Protein AF-A0A519YQM6-F1 (afdb_monomer_lite)

Radius of gyration: 21.63 Å; chains: 1; bounding box: 46×41×56 Å

Sequence (135 aa):
MRLPRHHLLTFPSGRQQAVAGLGLAVGQTRRFAHCQVDGGWGQVWVKALVGNDFLFLFASAGLGWLDQLYAKRWTIEQCFQNLKGRGFNLEATHLRCHHKLRKLVALVSLAYACCLSVGILAEQQVKPIARKNHG

Structure (mmCIF, N/CA/C/O backbone):
data_AF-A0A519YQM6-F1
#
_entry.id   AF-A0A519YQM6-F1
#
loop_
_atom_site.group_PDB
_atom_site.id
_atom_site.type_symbol
_atom_site.label_atom_id
_atom_site.label_alt_id
_atom_site.label_comp_id
_atom_site.label_asym_id
_atom_site.label_entity_id
_atom_site.label_seq_id
_atom_site.pdbx_PDB_ins_code
_atom_site.Cartn_x
_atom_site.Cartn_y
_atom_site.Cartn_z
_atom_site.occupancy
_atom_site.B_iso_or_equiv
_atom_site.auth_seq_id
_atom_site.auth_comp_id
_atom_site.auth_asym_id
_atom_site.auth_atom_id
_atom_site.pdbx_PDB_model_num
ATOM 1 N N . MET A 1 1 ? -5.225 -4.191 4.157 1.00 52.84 1 MET A N 1
ATOM 2 C CA . MET A 1 1 ? -5.368 -5.632 3.825 1.00 52.84 1 MET A CA 1
ATOM 3 C C . MET A 1 1 ? -6.830 -6.007 4.047 1.00 52.84 1 MET A C 1
ATOM 5 O O . MET A 1 1 ? -7.424 -5.442 4.961 1.00 52.84 1 MET A O 1
ATOM 9 N N . ARG A 1 2 ? -7.453 -6.850 3.207 1.00 59.12 2 ARG A N 1
ATOM 10 C CA . ARG A 1 2 ? -8.798 -7.379 3.510 1.00 59.12 2 ARG A CA 1
ATOM 11 C C . ARG A 1 2 ? -8.613 -8.513 4.504 1.00 59.12 2 ARG A C 1
ATOM 13 O O . ARG A 1 2 ? -7.908 -9.469 4.198 1.00 59.12 2 ARG A O 1
ATOM 20 N N . LEU A 1 3 ? -9.158 -8.343 5.698 1.00 60.25 3 LEU A N 1
ATOM 21 C CA . LEU A 1 3 ? -8.991 -9.298 6.781 1.00 60.25 3 LEU A CA 1
ATOM 22 C C . LEU A 1 3 ? -10.216 -10.224 6.865 1.00 60.25 3 LEU A C 1
ATOM 24 O O . LEU A 1 3 ? -11.323 -9.778 6.545 1.00 60.25 3 LEU A O 1
ATOM 28 N N . PRO A 1 4 ? -10.056 -11.484 7.308 1.00 65.00 4 PRO A N 1
ATOM 29 C CA . PRO A 1 4 ? -11.184 -12.374 7.555 1.00 65.00 4 PRO A CA 1
ATOM 30 C C . PRO A 1 4 ? -12.141 -11.763 8.585 1.00 65.00 4 PRO A C 1
ATOM 32 O O . PRO A 1 4 ? -11.713 -11.195 9.588 1.00 65.00 4 PRO A O 1
ATOM 35 N N . ARG A 1 5 ? -13.451 -11.915 8.368 1.00 65.31 5 ARG A N 1
ATOM 36 C CA . ARG A 1 5 ? -14.509 -11.303 9.201 1.00 65.31 5 ARG A CA 1
ATOM 37 C C . ARG A 1 5 ? -14.458 -11.715 10.678 1.00 65.31 5 ARG A C 1
ATOM 39 O O . ARG A 1 5 ? -14.983 -11.009 11.533 1.00 65.31 5 ARG A O 1
ATOM 46 N N . HIS A 1 6 ? -13.824 -12.848 10.962 1.00 70.19 6 HIS A N 1
ATOM 47 C CA . HIS A 1 6 ? -13.735 -13.476 12.284 1.00 70.19 6 HIS A CA 1
ATOM 48 C C . HIS A 1 6 ? -12.543 -12.987 13.107 1.00 70.19 6 HIS A C 1
ATOM 50 O O . HIS A 1 6 ? -12.319 -13.475 14.210 1.00 70.19 6 HIS A O 1
ATOM 56 N N . HIS A 1 7 ? -11.745 -12.067 12.570 1.00 75.44 7 HIS A N 1
ATOM 57 C CA . HIS A 1 7 ? -10.533 -11.648 13.243 1.00 75.44 7 HIS A CA 1
ATOM 58 C C . HIS A 1 7 ? -10.824 -10.881 14.526 1.00 75.44 7 HIS A C 1
ATOM 60 O O . HIS A 1 7 ? -11.676 -9.985 14.554 1.00 75.44 7 HIS A O 1
ATOM 66 N N . LEU A 1 8 ? -10.094 -11.239 15.577 1.00 86.44 8 LEU A N 1
ATOM 67 C CA . LEU A 1 8 ? -10.299 -10.731 16.921 1.00 86.44 8 LEU A CA 1
ATOM 68 C C . LEU A 1 8 ? -9.300 -9.618 17.222 1.00 86.44 8 LEU A C 1
ATOM 70 O O . LEU A 1 8 ? -8.095 -9.771 17.047 1.00 86.44 8 LEU A O 1
ATOM 74 N N . LEU A 1 9 ? -9.821 -8.501 17.715 1.00 89.19 9 LEU A N 1
ATOM 75 C CA . LEU A 1 9 ? -9.041 -7.477 18.387 1.00 89.19 9 LEU A CA 1
ATOM 76 C C . LEU A 1 9 ? -8.977 -7.831 19.865 1.00 89.19 9 LEU A C 1
ATOM 78 O O . LEU A 1 9 ? -10.020 -7.922 20.515 1.00 89.19 9 LEU A O 1
ATOM 82 N N . THR A 1 10 ? -7.771 -8.006 20.396 1.00 91.94 10 THR A N 1
ATOM 83 C CA . THR A 1 10 ? -7.566 -8.183 21.836 1.00 91.94 10 THR A CA 1
ATOM 84 C C . THR A 1 10 ? -7.188 -6.840 22.448 1.00 91.94 10 THR A C 1
ATOM 86 O O . THR A 1 10 ? -6.240 -6.181 22.024 1.00 91.94 10 THR A O 1
ATOM 89 N N . PHE A 1 11 ? -7.968 -6.388 23.422 1.00 91.31 11 PHE A N 1
ATOM 90 C CA . PHE A 1 11 ? -7.724 -5.138 24.132 1.00 91.31 11 PHE A CA 1
ATOM 91 C C . PHE A 1 11 ? -6.793 -5.357 25.331 1.00 91.31 11 PHE A C 1
ATOM 93 O O . PHE A 1 11 ? -6.680 -6.483 25.815 1.00 91.31 11 PHE A O 1
ATOM 100 N N . PRO A 1 12 ? -6.185 -4.290 25.881 1.00 88.88 12 PRO A N 1
ATOM 101 C CA . PRO A 1 12 ? -5.329 -4.388 27.069 1.00 88.88 12 PRO A CA 1
ATOM 102 C C . PRO A 1 12 ? -6.028 -5.000 28.289 1.00 88.88 12 PRO A C 1
ATOM 104 O O . PRO A 1 12 ? -5.381 -5.587 29.144 1.00 88.88 12 PRO A O 1
ATOM 107 N N . SER A 1 13 ? -7.360 -4.908 28.352 1.00 88.94 13 SER A N 1
ATOM 108 C CA . SER A 1 13 ? -8.175 -5.540 29.393 1.00 88.94 13 SER A CA 1
ATOM 109 C C . SER A 1 13 ? -8.341 -7.058 29.236 1.00 88.94 13 SER A C 1
ATOM 111 O O . SER A 1 13 ? -9.095 -7.662 29.990 1.00 88.94 13 SER A O 1
ATOM 113 N N . GLY A 1 14 ? -7.736 -7.675 28.217 1.00 86.62 14 GLY A N 1
ATOM 114 C CA . GLY A 1 14 ? -7.951 -9.079 27.853 1.00 86.62 14 GLY A CA 1
ATOM 115 C C . GLY A 1 14 ? -9.264 -9.334 27.106 1.00 86.62 14 GLY A C 1
ATOM 116 O O . GLY A 1 14 ? -9.479 -10.428 26.590 1.00 86.62 14 GLY A O 1
ATOM 117 N N . ARG A 1 15 ? -10.141 -8.325 26.985 1.00 89.75 15 ARG A N 1
ATOM 118 C CA . ARG A 1 15 ? -11.374 -8.435 26.199 1.00 89.75 15 ARG A CA 1
ATOM 119 C C . ARG A 1 15 ? -11.033 -8.665 24.730 1.00 89.75 15 ARG A C 1
ATOM 121 O O . ARG A 1 15 ? -10.277 -7.890 24.147 1.00 89.75 15 ARG A O 1
ATOM 128 N N . GLN A 1 16 ? -11.670 -9.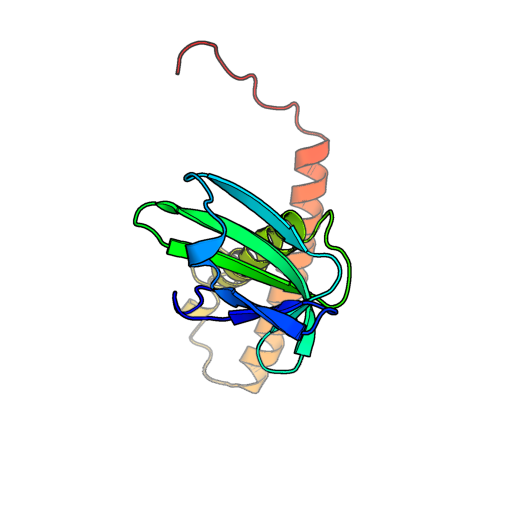657 24.121 1.00 90.25 16 GLN A N 1
ATOM 129 C CA . GLN A 1 16 ? -11.596 -9.902 22.684 1.00 90.25 16 GLN A CA 1
ATOM 130 C C . GLN A 1 16 ? -12.881 -9.447 21.998 1.00 90.25 16 GLN A C 1
ATOM 132 O O . GLN A 1 16 ? -13.977 -9.634 22.524 1.00 90.25 16 GLN A O 1
ATOM 137 N N . GLN A 1 17 ? -12.755 -8.827 20.829 1.00 89.69 17 GLN A N 1
ATOM 138 C CA . GLN A 1 17 ? -13.901 -8.399 20.033 1.00 89.69 17 GLN A CA 1
ATOM 139 C C . GLN A 1 17 ? -13.627 -8.616 18.550 1.00 89.69 17 GLN A C 1
ATOM 141 O O . GLN A 1 17 ? -12.619 -8.152 18.021 1.00 89.69 17 GLN A O 1
ATOM 146 N N . ALA A 1 18 ? -14.551 -9.287 17.864 1.00 88.38 18 ALA A N 1
ATOM 147 C CA . ALA A 1 18 ? -14.498 -9.403 16.414 1.00 88.38 18 ALA A CA 1
ATOM 148 C C . ALA A 1 18 ? -14.735 -8.041 15.752 1.00 88.38 18 ALA A C 1
ATOM 150 O O . ALA A 1 18 ? -15.565 -7.253 16.213 1.00 88.38 18 ALA A O 1
ATOM 151 N N . VAL A 1 19 ? -14.074 -7.791 14.621 1.00 84.81 19 VAL A N 1
ATOM 152 C CA . VAL A 1 19 ? -14.251 -6.547 13.851 1.00 84.81 19 VAL A CA 1
ATOM 153 C C . VAL A 1 19 ? -15.711 -6.342 13.421 1.00 84.81 19 VAL A C 1
ATOM 155 O O . VAL A 1 19 ? -16.229 -5.228 13.499 1.00 84.81 19 VAL A O 1
ATOM 158 N N . ALA A 1 20 ? -16.410 -7.420 13.054 1.00 84.44 20 ALA A N 1
ATOM 159 C CA . ALA A 1 20 ? -17.839 -7.376 12.737 1.00 84.44 20 ALA A CA 1
ATOM 160 C C . ALA A 1 20 ? -18.710 -6.930 13.932 1.00 84.44 20 ALA A C 1
ATOM 162 O O . ALA A 1 20 ? -19.748 -6.302 13.747 1.00 84.44 20 ALA A O 1
ATOM 163 N N . GLY A 1 21 ? -18.261 -7.188 15.164 1.00 85.56 21 GLY A N 1
ATOM 164 C CA . GLY A 1 21 ? -18.938 -6.778 16.396 1.00 85.56 21 GLY A CA 1
ATOM 165 C C . GLY A 1 21 ? -18.731 -5.307 16.773 1.00 85.56 21 GLY A C 1
ATOM 166 O O . GLY A 1 21 ? -19.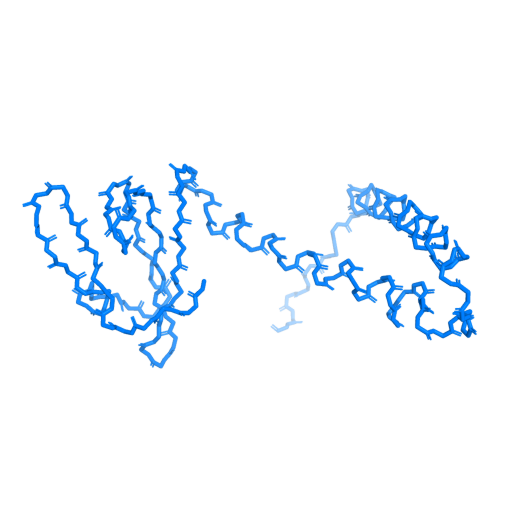163 -4.899 17.848 1.00 85.56 21 GLY A O 1
ATOM 167 N N . LEU A 1 22 ? -18.055 -4.505 15.939 1.00 85.94 22 LEU A N 1
ATOM 168 C CA . LEU A 1 22 ? -17.838 -3.075 16.191 1.00 85.94 22 LEU A CA 1
ATOM 169 C C . LEU A 1 22 ? -19.062 -2.198 15.888 1.00 85.94 22 LEU A C 1
ATOM 171 O O . LEU A 1 22 ? -19.051 -1.027 16.277 1.00 85.94 22 LEU A O 1
ATOM 175 N N . GLY A 1 23 ? -20.076 -2.743 15.203 1.00 88.00 23 GLY A N 1
ATOM 176 C CA . GLY A 1 23 ? -21.325 -2.040 14.885 1.00 88.00 23 GLY A CA 1
ATOM 177 C C . GLY A 1 23 ? -21.134 -0.834 13.962 1.00 88.00 23 GLY A C 1
ATOM 178 O O . GLY A 1 23 ? -21.770 0.196 14.161 1.00 88.00 23 GLY A O 1
ATOM 179 N N . LEU A 1 24 ? -20.208 -0.924 13.002 1.00 89.44 24 LEU A N 1
ATOM 180 C CA . LEU A 1 24 ? -19.876 0.184 12.105 1.00 89.44 24 LEU A CA 1
ATOM 181 C C . LEU A 1 24 ? -20.822 0.235 10.902 1.00 89.44 24 LEU A C 1
ATOM 183 O O . LEU A 1 24 ? -20.964 -0.754 10.185 1.00 89.44 24 LEU A O 1
ATOM 187 N N . ALA A 1 25 ? -21.404 1.406 10.639 1.00 91.44 25 ALA A N 1
ATOM 188 C CA . ALA A 1 25 ? -22.126 1.672 9.396 1.00 91.44 25 ALA A CA 1
ATOM 189 C C . ALA A 1 25 ? -21.154 1.790 8.206 1.00 91.44 25 ALA A C 1
ATOM 191 O O . ALA A 1 25 ? -19.985 2.138 8.382 1.00 91.44 25 ALA A O 1
ATOM 192 N N . VAL A 1 26 ? -21.623 1.538 6.978 1.00 92.56 26 VAL A N 1
ATOM 193 C CA . VAL A 1 26 ? -20.791 1.636 5.762 1.00 92.56 26 VAL A CA 1
ATOM 194 C C . VAL A 1 26 ? -20.135 3.016 5.670 1.00 92.56 26 VAL A C 1
ATOM 196 O O . VAL A 1 26 ? -20.795 4.045 5.775 1.00 92.56 26 VAL A O 1
ATOM 199 N N . GLY A 1 27 ? -18.815 3.039 5.479 1.00 91.12 27 GLY A N 1
ATOM 200 C CA . GLY A 1 27 ? -18.017 4.263 5.438 1.00 91.12 27 GLY A CA 1
ATOM 201 C C . GLY A 1 27 ? -17.520 4.746 6.804 1.00 91.12 27 GLY A C 1
ATOM 202 O O . GLY A 1 27 ? -16.550 5.506 6.840 1.00 91.12 27 GLY A O 1
ATOM 203 N N . GLN A 1 28 ? -18.100 4.270 7.910 1.00 92.75 28 GLN A N 1
ATOM 204 C CA . GLN A 1 28 ? -17.675 4.622 9.261 1.00 92.75 28 GLN A CA 1
ATOM 205 C C . GLN A 1 28 ? -16.313 4.005 9.589 1.00 92.75 28 GLN A C 1
ATOM 207 O O . GLN A 1 28 ? -16.002 2.870 9.214 1.00 92.75 28 GLN A O 1
ATOM 212 N N . THR A 1 29 ? -15.503 4.769 10.320 1.00 92.81 29 THR A N 1
ATOM 213 C CA . THR A 1 29 ? -14.148 4.383 10.718 1.00 92.81 29 THR A CA 1
ATOM 214 C C . THR A 1 29 ? -14.027 4.276 12.230 1.00 92.81 29 THR A C 1
ATOM 216 O O . THR A 1 29 ? -14.586 5.111 12.944 1.00 92.81 29 THR A O 1
ATOM 219 N N . ARG A 1 30 ? -13.223 3.333 12.721 1.00 92.31 30 ARG A N 1
ATOM 220 C CA . ARG A 1 30 ? -12.831 3.244 14.131 1.00 92.31 30 ARG A CA 1
ATOM 221 C C . ARG A 1 30 ? -11.326 3.102 14.270 1.00 92.31 30 ARG A C 1
ATOM 223 O O . ARG A 1 30 ? -10.670 2.481 13.440 1.00 92.31 30 ARG A O 1
ATOM 230 N N . ARG A 1 31 ? -10.795 3.714 15.323 1.00 93.12 31 ARG A N 1
ATOM 231 C CA . ARG A 1 31 ? -9.366 3.811 15.609 1.00 93.12 31 ARG A CA 1
ATOM 232 C C . ARG A 1 31 ? -9.104 3.266 17.005 1.00 93.12 31 ARG A C 1
ATOM 234 O O . ARG A 1 31 ? -9.817 3.624 17.938 1.00 93.12 31 ARG A O 1
ATOM 241 N N . PHE A 1 32 ? -8.079 2.440 17.137 1.00 92.44 32 PHE A N 1
ATOM 242 C CA . PHE A 1 32 ? -7.624 1.882 18.402 1.00 92.44 32 PHE A CA 1
ATOM 243 C C . PHE A 1 32 ? -6.142 2.193 18.555 1.00 92.44 32 PHE A C 1
ATOM 245 O O . PHE A 1 32 ? -5.337 1.822 17.706 1.00 92.44 32 PHE A O 1
ATOM 252 N N . ALA A 1 33 ? -5.788 2.910 19.620 1.00 91.75 33 ALA A N 1
ATOM 253 C CA . ALA A 1 33 ? -4.403 3.302 19.876 1.00 91.75 33 ALA A CA 1
ATOM 254 C C . ALA A 1 33 ? -3.549 2.153 20.427 1.00 91.75 33 ALA A C 1
ATOM 256 O O . ALA A 1 33 ? -2.333 2.163 20.266 1.00 91.75 33 ALA A O 1
ATOM 257 N N . HIS A 1 34 ? -4.180 1.177 21.079 1.00 92.06 34 HIS A N 1
ATOM 258 C CA . HIS A 1 34 ? -3.479 0.053 21.675 1.00 92.06 34 HIS A CA 1
ATOM 259 C C . HIS A 1 34 ? -4.373 -1.189 21.692 1.00 92.06 34 HIS A C 1
ATOM 261 O O . HIS A 1 34 ? -5.294 -1.302 22.501 1.00 92.06 34 HIS A O 1
ATOM 267 N N . CYS A 1 35 ? -4.124 -2.102 20.760 1.00 92.00 35 CYS A N 1
ATOM 268 C CA . CYS A 1 35 ? -4.773 -3.407 20.693 1.00 92.00 35 CYS A CA 1
ATOM 269 C C . CYS A 1 35 ? -3.844 -4.432 20.042 1.00 92.00 35 CYS A C 1
ATOM 271 O O . CYS A 1 35 ? -2.969 -4.079 19.247 1.00 92.00 35 CYS A O 1
ATOM 273 N N . GLN A 1 36 ? -4.060 -5.698 20.370 1.00 90.94 36 GLN A N 1
ATOM 274 C CA . GLN A 1 36 ? -3.343 -6.825 19.806 1.00 90.94 36 GLN A CA 1
ATOM 275 C C . GLN A 1 36 ? -4.133 -7.470 18.667 1.00 90.94 36 GLN A C 1
ATOM 277 O O . GLN A 1 36 ? -5.349 -7.660 18.758 1.00 90.94 36 GLN A O 1
ATOM 282 N N . VAL A 1 37 ? -3.407 -7.803 17.605 1.00 88.06 37 VAL A N 1
ATOM 283 C CA . VAL A 1 37 ? -3.878 -8.410 16.357 1.00 88.06 37 VAL A CA 1
ATOM 284 C C . VAL A 1 37 ? -2.876 -9.506 16.002 1.00 88.06 37 VAL A C 1
ATOM 286 O O . VAL A 1 37 ? -1.684 -9.215 15.942 1.00 88.06 37 VAL A O 1
ATOM 289 N N . ASP A 1 38 ? -3.315 -10.757 15.840 1.00 84.25 38 ASP A N 1
ATOM 290 C CA . ASP A 1 38 ? -2.428 -11.915 15.585 1.00 84.25 38 ASP A CA 1
ATOM 291 C C . ASP A 1 38 ? -1.194 -12.007 16.509 1.00 84.25 38 ASP A C 1
ATOM 293 O O . ASP A 1 38 ? -0.091 -12.348 16.088 1.00 84.25 38 ASP A O 1
ATOM 297 N N . GLY A 1 39 ? -1.346 -11.653 17.787 1.00 84.75 39 GLY A N 1
ATOM 298 C CA . GLY A 1 39 ? -0.238 -11.656 18.750 1.00 84.75 39 GLY A CA 1
ATOM 299 C C . GLY A 1 39 ? 0.617 -10.379 18.765 1.00 84.75 39 GLY A C 1
ATOM 300 O O . GLY A 1 39 ? 1.319 -10.142 19.748 1.00 84.75 39 GLY A O 1
ATOM 301 N N . GLY A 1 40 ? 0.507 -9.503 17.762 1.00 89.88 40 GLY A N 1
ATOM 302 C CA . GLY A 1 40 ? 1.217 -8.223 17.695 1.00 89.88 40 GLY A CA 1
ATOM 303 C C . GLY A 1 40 ? 0.430 -7.061 18.304 1.00 89.88 40 GLY A C 1
ATOM 304 O O . GLY A 1 40 ? -0.719 -6.830 17.938 1.00 89.88 40 GLY A O 1
ATOM 305 N N . TRP A 1 41 ? 1.046 -6.296 19.209 1.00 92.31 41 TRP A N 1
ATOM 306 C CA . TRP A 1 41 ? 0.457 -5.084 19.795 1.00 92.31 41 TRP A CA 1
ATOM 307 C C . TRP A 1 41 ? 0.730 -3.852 18.936 1.00 92.31 41 TRP A C 1
ATOM 309 O O . TRP A 1 41 ? 1.862 -3.617 18.516 1.00 92.31 41 TRP A O 1
ATOM 319 N N . GLY A 1 42 ? -0.293 -3.030 18.715 1.00 93.19 42 GLY A N 1
ATOM 320 C CA . GLY A 1 42 ? -0.130 -1.799 17.954 1.00 93.19 42 GLY A CA 1
ATOM 321 C C . GLY A 1 42 ? -1.396 -0.965 17.833 1.00 93.19 42 GLY A C 1
ATOM 322 O O . GLY A 1 42 ? -2.349 -1.095 18.605 1.00 93.19 42 GLY A O 1
ATOM 323 N N . GLN A 1 43 ? -1.364 -0.081 16.844 1.00 93.75 43 GLN A N 1
ATOM 324 C CA . GLN A 1 43 ? -2.439 0.820 16.470 1.00 93.75 43 GLN A CA 1
ATOM 325 C C . GLN A 1 43 ? -3.231 0.218 15.316 1.00 93.75 43 GLN A C 1
ATOM 327 O O . GLN A 1 43 ? -2.664 -0.247 14.327 1.00 93.75 43 GLN A O 1
ATOM 332 N N . VAL A 1 44 ? -4.553 0.264 15.428 1.00 92.81 44 VAL A N 1
ATOM 333 C CA . VAL A 1 44 ? -5.465 -0.282 14.425 1.00 92.81 44 VAL A CA 1
ATOM 334 C C . VAL A 1 44 ? -6.410 0.791 13.931 1.00 92.81 44 VAL A C 1
ATOM 336 O O . VAL A 1 44 ? -7.016 1.529 14.708 1.00 92.81 44 VAL A O 1
ATOM 339 N N . TRP A 1 45 ? -6.598 0.813 12.620 1.00 93.69 45 TRP A N 1
ATOM 340 C CA . TRP A 1 45 ? -7.636 1.580 11.959 1.00 93.69 45 TRP A CA 1
ATOM 341 C C . TRP A 1 45 ? -8.515 0.634 11.143 1.00 93.69 45 TRP A C 1
ATOM 343 O O . TRP A 1 45 ? -8.022 -0.183 10.363 1.00 93.69 45 TRP A O 1
ATOM 353 N N . VAL A 1 46 ? -9.827 0.746 11.330 1.00 92.56 46 VAL A N 1
ATOM 354 C CA . VAL A 1 46 ? -10.834 -0.072 10.653 1.00 92.56 46 VAL A CA 1
ATOM 355 C C . VAL A 1 46 ? -11.833 0.835 9.960 1.00 92.56 46 VAL A C 1
ATOM 357 O O . VAL A 1 46 ? -12.300 1.801 10.560 1.00 92.56 46 VAL A O 1
ATOM 360 N N . LYS A 1 47 ? -12.224 0.487 8.735 1.00 92.44 47 LYS A N 1
ATOM 361 C CA . LYS A 1 47 ? -13.355 1.098 8.030 1.00 92.44 47 LYS A CA 1
ATOM 362 C C . LYS A 1 47 ? -14.302 0.039 7.501 1.00 92.44 47 LYS A C 1
ATOM 364 O O . LYS A 1 47 ? -13.856 -0.894 6.838 1.00 92.44 47 LYS A O 1
ATOM 369 N N . ALA A 1 48 ? -15.594 0.213 7.752 1.00 91.75 48 ALA A N 1
ATOM 370 C CA . ALA A 1 48 ? -16.620 -0.624 7.146 1.00 91.75 48 ALA A CA 1
ATOM 371 C C . ALA A 1 48 ? -16.806 -0.261 5.667 1.00 91.75 48 ALA A C 1
ATOM 373 O O . ALA A 1 48 ? -16.870 0.914 5.290 1.00 91.75 48 ALA A O 1
ATOM 374 N N . LEU A 1 49 ? -16.879 -1.286 4.829 1.00 90.88 49 LEU A N 1
ATOM 375 C CA . LEU A 1 49 ? -17.099 -1.211 3.393 1.00 90.88 49 LEU A CA 1
ATOM 376 C C . LEU A 1 49 ? -18.488 -1.765 3.052 1.00 90.88 49 LEU A C 1
ATOM 378 O O . LEU A 1 49 ? -19.173 -2.360 3.885 1.00 90.88 49 LEU A O 1
ATOM 382 N N . VAL A 1 50 ? -18.905 -1.569 1.803 1.00 89.31 50 VAL A N 1
ATOM 383 C CA . VAL A 1 50 ? -20.106 -2.217 1.261 1.00 89.31 50 VAL A CA 1
ATOM 384 C C . VAL A 1 50 ? -19.976 -3.744 1.326 1.00 89.31 50 VAL A C 1
ATOM 386 O O . VAL A 1 50 ? -18.872 -4.279 1.261 1.00 89.31 50 VAL A O 1
ATOM 389 N N . GLY A 1 51 ? -21.102 -4.449 1.460 1.00 85.50 51 GLY A N 1
ATOM 390 C CA . GLY A 1 51 ? -21.115 -5.918 1.478 1.00 85.50 51 GLY A CA 1
ATOM 391 C C . GLY A 1 51 ? -20.656 -6.562 2.793 1.00 85.50 51 GLY A C 1
ATOM 392 O O . GLY A 1 51 ? -20.309 -7.741 2.796 1.00 85.50 51 GLY A O 1
ATOM 393 N N . ASN A 1 52 ? -20.677 -5.812 3.905 1.00 81.69 52 ASN A N 1
ATOM 394 C CA . ASN A 1 52 ? -20.234 -6.271 5.230 1.00 81.69 52 ASN A CA 1
ATOM 395 C C . ASN A 1 52 ? -18.742 -6.668 5.269 1.00 81.69 52 ASN A C 1
ATOM 397 O O . ASN A 1 52 ? -18.332 -7.585 5.986 1.00 81.69 52 ASN A O 1
ATOM 401 N N . ASP A 1 53 ? -17.941 -5.976 4.458 1.00 87.31 53 ASP A N 1
ATOM 402 C CA . ASP A 1 53 ? -16.489 -6.097 4.416 1.00 87.31 53 ASP A CA 1
ATOM 403 C C . ASP A 1 53 ? -15.823 -4.969 5.204 1.00 87.31 53 ASP A C 1
ATOM 405 O O . ASP A 1 53 ? -16.421 -3.928 5.479 1.00 87.31 53 ASP A O 1
ATOM 409 N N . PHE A 1 54 ? -14.549 -5.154 5.547 1.00 87.94 54 PHE A N 1
ATOM 410 C CA . PHE A 1 54 ? -13.788 -4.178 6.317 1.00 87.94 54 PHE A CA 1
ATOM 411 C C . PHE A 1 54 ? -12.416 -3.937 5.688 1.00 87.94 54 PHE A C 1
ATOM 413 O O . PHE A 1 54 ? -11.717 -4.870 5.283 1.00 87.94 54 PHE A O 1
ATOM 420 N N . LEU A 1 55 ? -12.007 -2.669 5.632 1.00 89.19 55 LEU A N 1
ATOM 421 C CA . LEU A 1 55 ? -10.617 -2.297 5.413 1.00 89.19 55 LEU A CA 1
ATOM 422 C C . LEU A 1 55 ? -9.929 -2.197 6.767 1.00 89.19 55 LEU A C 1
ATOM 424 O O . LEU A 1 55 ? -10.325 -1.393 7.610 1.00 89.19 55 LEU A O 1
ATOM 428 N N . PHE A 1 56 ? -8.882 -2.993 6.935 1.00 89.31 56 PHE A N 1
ATOM 429 C CA . PHE A 1 56 ? -8.096 -3.047 8.153 1.00 89.31 56 PHE A CA 1
ATOM 430 C C . PHE A 1 56 ? -6.663 -2.592 7.893 1.00 89.31 56 PHE A C 1
ATOM 432 O O . PHE A 1 56 ? -6.020 -3.058 6.939 1.00 89.31 56 PHE A O 1
ATOM 439 N N . LEU A 1 57 ? -6.180 -1.698 8.754 1.00 91.31 57 LEU A N 1
ATOM 440 C CA . LEU A 1 57 ? -4.816 -1.187 8.773 1.00 91.31 57 LEU A CA 1
ATOM 441 C C . LEU A 1 57 ? -4.241 -1.357 10.181 1.00 91.31 57 LEU A C 1
ATOM 443 O O . LEU A 1 57 ? -4.880 -0.982 11.161 1.00 91.31 57 LEU A O 1
ATOM 447 N N . PHE A 1 58 ? -3.028 -1.894 10.253 1.00 91.81 58 PHE A N 1
ATOM 448 C CA . PHE A 1 58 ? -2.259 -2.062 11.481 1.00 91.81 58 PHE A CA 1
ATOM 449 C C . PHE A 1 58 ? -0.931 -1.326 11.336 1.00 91.81 58 PHE A C 1
ATOM 451 O O . PHE A 1 58 ? -0.297 -1.407 10.281 1.00 91.81 58 PHE A O 1
ATOM 458 N N . ALA A 1 59 ? -0.518 -0.611 12.377 1.00 91.00 59 ALA A N 1
ATOM 459 C CA . ALA A 1 59 ? 0.762 0.081 12.419 1.00 91.00 59 ALA A CA 1
ATOM 460 C C . ALA A 1 59 ? 1.298 0.172 13.849 1.00 91.00 59 ALA A C 1
ATOM 462 O O . ALA A 1 59 ? 0.543 0.146 14.817 1.00 91.00 59 ALA A O 1
ATOM 463 N N . SER A 1 60 ? 2.612 0.332 13.986 1.00 89.94 60 SER A N 1
ATOM 464 C CA . SER A 1 60 ? 3.249 0.609 15.278 1.00 89.94 60 SER A CA 1
ATOM 465 C C . SER A 1 60 ? 3.033 2.054 15.746 1.00 89.94 60 SER A C 1
ATOM 467 O O . SER A 1 60 ? 3.000 2.310 16.946 1.00 89.94 60 SER A O 1
ATOM 469 N N . ALA A 1 61 ? 2.858 2.998 14.815 1.00 88.31 61 ALA A N 1
ATOM 470 C CA . ALA A 1 61 ? 2.651 4.417 15.091 1.00 88.31 61 ALA A CA 1
ATOM 471 C C . ALA A 1 61 ? 1.859 5.110 13.965 1.00 88.31 61 ALA A C 1
ATOM 473 O O . ALA A 1 61 ? 1.708 4.572 12.867 1.00 88.31 61 ALA A O 1
ATOM 474 N N . GLY A 1 62 ? 1.397 6.341 14.218 1.00 86.88 62 GLY A N 1
ATOM 475 C CA . GLY A 1 62 ? 0.809 7.207 13.190 1.00 86.88 62 GLY A CA 1
ATOM 476 C C . GLY A 1 62 ? -0.695 7.041 12.941 1.00 86.88 62 GLY A C 1
ATOM 477 O O . GLY A 1 62 ? -1.157 7.369 11.851 1.00 86.88 62 GLY A O 1
ATOM 478 N N . LEU A 1 63 ? -1.480 6.594 13.928 1.00 88.88 63 LEU A N 1
ATOM 479 C CA . LEU A 1 63 ? -2.931 6.352 13.820 1.00 88.88 63 LEU A CA 1
ATOM 480 C C . LEU A 1 63 ? -3.755 7.498 13.199 1.00 88.88 63 LEU A C 1
ATOM 482 O O . LEU A 1 63 ? -4.768 7.241 12.545 1.00 88.88 63 LEU A O 1
ATOM 486 N N . GLY A 1 64 ? -3.339 8.753 13.399 1.00 89.44 64 GLY A N 1
ATOM 487 C CA . GLY A 1 64 ? -4.014 9.931 12.840 1.00 89.44 64 GLY A CA 1
ATOM 488 C C . GLY A 1 64 ? -3.924 10.038 11.314 1.00 89.44 64 GLY A C 1
ATOM 489 O O . GLY A 1 64 ? -4.847 10.551 10.692 1.00 89.44 64 GLY A O 1
ATOM 490 N N . TRP A 1 65 ? -2.855 9.504 10.721 1.00 90.12 65 TRP A N 1
ATOM 491 C CA . TRP A 1 65 ? -2.535 9.627 9.292 1.00 90.12 65 TRP A CA 1
ATOM 492 C C . TRP A 1 65 ? -2.509 8.272 8.582 1.00 90.12 65 TRP A C 1
ATOM 494 O O . TRP A 1 65 ? -2.116 8.189 7.419 1.00 90.12 65 TRP A O 1
ATOM 504 N N . LEU A 1 66 ? -2.858 7.192 9.286 1.00 91.69 66 LEU A N 1
ATOM 505 C CA . LEU A 1 66 ? -2.661 5.821 8.822 1.00 91.69 66 LEU A CA 1
ATOM 506 C C . LEU A 1 66 ? -3.426 5.526 7.523 1.00 91.69 66 LEU A C 1
ATOM 508 O O . LEU A 1 66 ? -2.917 4.843 6.637 1.00 91.69 66 LEU A O 1
ATOM 512 N N . ASP A 1 67 ? -4.624 6.084 7.383 1.00 90.12 67 ASP A N 1
ATOM 513 C CA . ASP A 1 67 ? -5.437 6.006 6.173 1.00 90.12 67 ASP A CA 1
ATOM 514 C C . ASP A 1 67 ? -4.810 6.767 4.999 1.00 90.12 67 ASP A C 1
ATOM 516 O O . ASP A 1 67 ? -4.720 6.229 3.895 1.00 90.12 67 ASP A O 1
ATOM 520 N N . GLN A 1 68 ? -4.306 7.979 5.239 1.00 91.62 68 GLN A N 1
ATOM 521 C CA . GLN A 1 68 ? -3.619 8.780 4.221 1.00 91.62 68 GLN A CA 1
ATOM 522 C C . GLN A 1 68 ? -2.304 8.128 3.775 1.00 91.62 68 GLN A C 1
ATOM 524 O O . GLN A 1 68 ? -1.991 8.088 2.583 1.00 91.62 68 GLN A O 1
ATOM 529 N N . LEU A 1 69 ? -1.540 7.579 4.720 1.00 90.94 69 LEU A N 1
ATOM 530 C CA . LEU A 1 69 ? -0.302 6.861 4.441 1.00 90.94 69 LEU A CA 1
ATOM 531 C C . LEU A 1 69 ? -0.580 5.599 3.621 1.00 90.94 69 LEU A C 1
ATOM 533 O O . LEU A 1 69 ? 0.101 5.346 2.628 1.00 90.94 69 LEU A O 1
ATOM 537 N N . TYR A 1 70 ? -1.615 4.838 3.983 1.00 91.69 70 TYR A N 1
ATOM 538 C CA . TYR A 1 70 ? -2.011 3.664 3.214 1.00 91.69 70 TYR A CA 1
ATOM 539 C C . TYR A 1 70 ? -2.522 4.027 1.817 1.00 91.69 70 TYR A C 1
ATOM 541 O O . TYR A 1 70 ? -2.231 3.310 0.861 1.00 91.69 70 TYR A O 1
ATOM 549 N N . ALA A 1 71 ? -3.225 5.153 1.658 1.00 90.69 71 ALA A N 1
ATOM 550 C CA . ALA A 1 71 ? -3.651 5.633 0.345 1.00 90.69 71 ALA A CA 1
ATOM 551 C C . ALA A 1 71 ? -2.451 5.911 -0.581 1.00 90.69 71 ALA A C 1
ATOM 55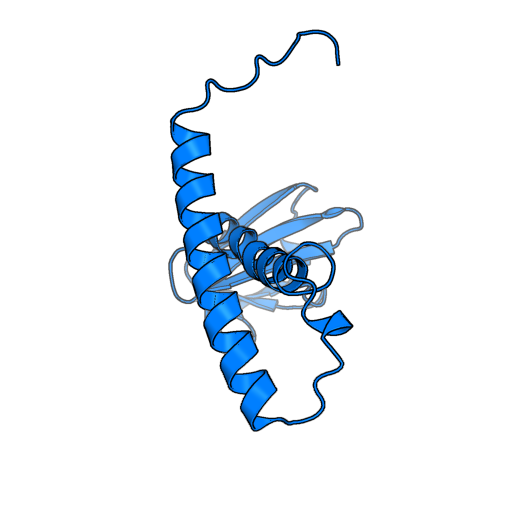3 O O . ALA A 1 71 ? -2.476 5.528 -1.752 1.00 90.69 71 ALA A O 1
ATOM 554 N N . LYS A 1 72 ? -1.352 6.469 -0.047 1.00 90.44 72 LYS A N 1
ATOM 555 C CA . LYS A 1 72 ? -0.099 6.687 -0.799 1.00 90.44 72 LYS A CA 1
ATOM 556 C C . LYS A 1 72 ? 0.560 5.390 -1.289 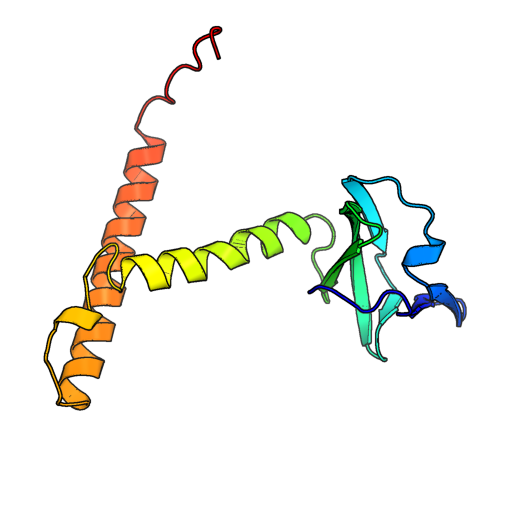1.00 90.44 72 LYS A C 1
ATOM 558 O O . LYS A 1 72 ? 1.392 5.452 -2.189 1.00 90.44 72 LYS A O 1
ATOM 563 N N . ARG A 1 73 ? 0.184 4.211 -0.772 1.00 91.06 73 ARG A N 1
ATOM 564 C CA . ARG A 1 73 ? 0.677 2.912 -1.271 1.00 91.06 73 ARG A CA 1
ATOM 565 C C . ARG A 1 73 ? 0.403 2.737 -2.766 1.00 91.06 73 ARG A C 1
ATOM 567 O O . ARG A 1 73 ? 1.240 2.175 -3.463 1.00 91.06 73 ARG A O 1
ATOM 574 N N . TRP A 1 74 ? -0.733 3.231 -3.268 1.00 90.62 74 TRP A N 1
ATOM 575 C CA . TRP A 1 74 ? -1.096 3.105 -4.687 1.00 90.62 74 TRP A CA 1
ATOM 576 C C . TRP A 1 74 ? -0.090 3.788 -5.630 1.00 90.62 74 TRP A C 1
ATOM 578 O O . TRP A 1 74 ? 0.057 3.390 -6.784 1.00 90.62 74 TRP A O 1
ATOM 588 N N . THR A 1 75 ? 0.668 4.774 -5.141 1.00 91.19 75 THR A N 1
ATOM 589 C CA . THR A 1 75 ? 1.670 5.505 -5.929 1.00 91.19 75 THR A CA 1
ATOM 590 C C . THR A 1 75 ? 2.730 4.585 -6.539 1.00 91.19 75 THR A C 1
ATOM 592 O O . THR A 1 75 ? 3.210 4.858 -7.638 1.00 91.19 75 THR A O 1
ATOM 595 N N . ILE A 1 76 ? 3.072 3.465 -5.890 1.00 91.56 76 ILE A N 1
ATOM 596 C CA . ILE A 1 76 ? 4.045 2.518 -6.454 1.00 91.56 76 ILE A CA 1
ATOM 597 C C . ILE A 1 76 ? 3.507 1.817 -7.708 1.00 91.56 76 ILE A C 1
ATOM 599 O O . ILE A 1 76 ? 4.254 1.550 -8.645 1.00 91.56 76 ILE A O 1
ATOM 603 N N . GLU A 1 77 ? 2.200 1.568 -7.765 1.00 93.19 77 GLU A N 1
ATOM 604 C CA . GLU A 1 77 ? 1.553 0.934 -8.912 1.00 93.19 77 GLU A CA 1
ATOM 605 C C . GLU A 1 77 ? 1.549 1.892 -10.108 1.00 93.19 77 GLU A C 1
ATOM 607 O O . GLU A 1 77 ? 1.836 1.482 -11.232 1.00 93.19 77 GLU A O 1
ATOM 612 N N . GLN A 1 78 ? 1.335 3.187 -9.852 1.00 91.44 78 GLN A N 1
ATOM 613 C CA . GLN A 1 78 ? 1.489 4.239 -10.862 1.00 91.44 78 GLN A CA 1
ATOM 614 C C . GLN A 1 78 ? 2.938 4.354 -11.348 1.00 91.44 78 GLN A C 1
ATOM 616 O O . GLN A 1 78 ? 3.177 4.425 -12.551 1.00 91.44 78 GLN A O 1
ATOM 621 N N . CYS A 1 79 ? 3.910 4.290 -10.433 1.00 92.31 79 CYS A N 1
ATOM 622 C CA . CYS A 1 79 ? 5.330 4.257 -10.782 1.00 92.31 79 CYS A CA 1
ATOM 623 C C . CYS A 1 79 ? 5.641 3.096 -11.739 1.00 92.31 79 CYS A C 1
ATOM 625 O O . CYS A 1 79 ? 6.147 3.320 -12.837 1.00 92.31 79 CYS A O 1
ATOM 627 N N . PHE A 1 80 ? 5.257 1.864 -11.392 1.00 92.00 80 PHE A N 1
ATOM 628 C CA . PHE A 1 80 ? 5.502 0.710 -12.259 1.00 92.00 80 PHE A CA 1
ATOM 629 C C . PHE A 1 80 ? 4.786 0.808 -13.605 1.00 92.00 80 PHE A C 1
ATOM 631 O O . PHE A 1 80 ? 5.365 0.433 -14.622 1.00 92.00 80 PHE A O 1
ATOM 638 N N . GLN A 1 81 ? 3.560 1.331 -13.646 1.00 92.38 81 GLN A N 1
ATOM 639 C CA . GLN A 1 81 ? 2.849 1.552 -14.906 1.00 92.38 81 GLN A CA 1
ATOM 640 C C . GLN A 1 81 ? 3.577 2.551 -15.815 1.00 92.38 81 GLN A C 1
ATOM 642 O O . GLN A 1 81 ? 3.712 2.283 -17.010 1.00 92.38 81 GLN A O 1
ATOM 647 N N . ASN A 1 82 ? 4.089 3.651 -15.253 1.00 92.94 82 ASN A N 1
ATOM 648 C CA . ASN A 1 82 ? 4.840 4.678 -15.981 1.00 92.94 82 ASN A CA 1
ATOM 649 C C . ASN A 1 82 ? 6.206 4.183 -16.475 1.00 92.94 82 ASN A C 1
ATOM 651 O O . ASN A 1 82 ? 6.671 4.609 -17.527 1.00 92.94 82 ASN A O 1
ATOM 655 N N . LEU A 1 83 ? 6.853 3.271 -15.748 1.00 92.12 83 LEU A N 1
ATOM 656 C CA . LEU A 1 83 ? 8.089 2.630 -16.211 1.00 92.12 83 LEU A CA 1
ATOM 657 C C . LEU A 1 83 ? 7.820 1.624 -17.347 1.00 92.12 83 LEU A C 1
ATOM 659 O O . LEU A 1 83 ? 8.654 1.430 -18.229 1.00 92.12 83 LEU A O 1
ATOM 663 N N . LYS A 1 84 ? 6.649 0.985 -17.333 1.00 90.44 84 LYS A N 1
ATOM 664 C CA . LYS A 1 84 ? 6.198 0.012 -18.336 1.00 90.44 84 LYS A CA 1
ATOM 665 C C . LYS A 1 84 ? 5.438 0.716 -19.469 1.00 90.44 84 LYS A C 1
ATOM 667 O O . LYS A 1 84 ? 5.789 1.824 -19.862 1.00 90.44 84 LYS A O 1
ATOM 672 N N . GLY A 1 85 ? 4.407 0.075 -20.018 1.00 87.69 85 GLY A N 1
ATOM 673 C CA . GLY A 1 85 ? 3.737 0.502 -21.246 1.00 87.69 85 GLY A CA 1
ATOM 674 C C . GLY A 1 85 ? 3.048 1.872 -21.225 1.00 87.69 85 GLY A C 1
ATOM 675 O O . GLY A 1 85 ? 2.817 2.415 -22.297 1.00 87.69 85 GLY A O 1
ATOM 676 N N . ARG A 1 86 ? 2.722 2.464 -20.062 1.00 87.19 86 ARG A N 1
ATOM 677 C CA . ARG A 1 86 ? 2.072 3.795 -20.030 1.00 87.19 86 ARG A CA 1
ATOM 678 C C . ARG A 1 86 ? 3.041 4.966 -20.187 1.00 87.19 86 ARG A C 1
ATOM 680 O O . ARG A 1 86 ? 2.585 6.065 -20.477 1.00 87.19 86 ARG A O 1
ATOM 687 N N . GLY A 1 87 ? 4.338 4.752 -19.983 1.00 90.69 87 GLY A N 1
ATOM 688 C CA . GLY A 1 87 ? 5.340 5.812 -20.088 1.00 90.69 87 GLY A CA 1
ATOM 689 C C . GLY A 1 87 ? 6.561 5.358 -20.872 1.00 90.69 87 GLY A C 1
ATOM 690 O O . GLY A 1 87 ? 6.523 5.280 -22.095 1.00 90.69 87 GLY A O 1
ATOM 691 N N . PHE A 1 88 ? 7.650 5.051 -20.170 1.00 90.69 88 PHE A N 1
ATOM 692 C CA . PHE A 1 88 ? 8.957 4.748 -20.766 1.00 90.69 88 PHE A CA 1
ATOM 693 C C . PHE A 1 88 ? 9.008 3.441 -21.571 1.00 90.69 88 PHE A C 1
ATOM 6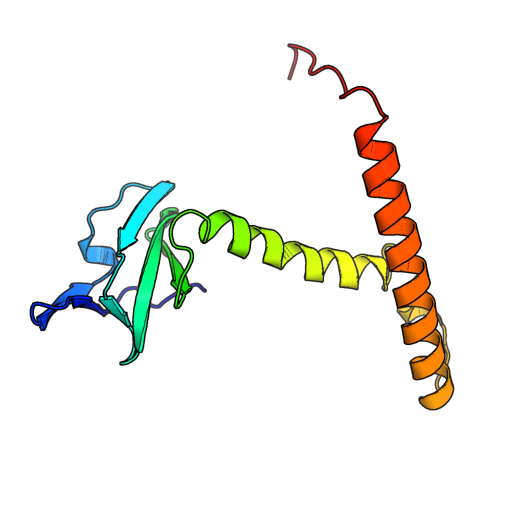95 O O . PHE A 1 88 ? 10.011 3.169 -22.229 1.00 90.69 88 PHE A O 1
ATOM 702 N N . ASN A 1 89 ? 7.942 2.639 -21.529 1.00 92.56 89 ASN A N 1
ATOM 703 C CA . ASN A 1 89 ? 7.734 1.457 -22.356 1.00 92.56 89 ASN A CA 1
ATOM 704 C C . ASN A 1 89 ? 8.883 0.438 -22.280 1.00 92.56 89 ASN A C 1
ATOM 706 O O . ASN A 1 89 ? 9.308 -0.132 -23.286 1.00 92.56 89 ASN A O 1
ATOM 710 N N . LEU A 1 90 ? 9.386 0.183 -21.064 1.00 89.62 90 LEU A N 1
ATOM 711 C CA . LEU A 1 90 ? 10.502 -0.744 -20.837 1.00 89.62 90 LEU A CA 1
ATOM 712 C C . LEU A 1 90 ? 10.259 -2.152 -21.409 1.00 89.62 90 LEU A C 1
ATOM 714 O O . LEU A 1 90 ? 11.206 -2.829 -21.810 1.00 89.62 90 LEU A O 1
ATOM 718 N N . GLU A 1 91 ? 9.001 -2.590 -21.464 1.00 88.38 91 GLU A N 1
ATOM 719 C CA . GLU A 1 91 ? 8.605 -3.917 -21.950 1.00 88.38 91 GLU A CA 1
ATOM 720 C C . GLU A 1 91 ? 8.810 -4.078 -23.470 1.00 88.38 91 GLU A C 1
ATOM 722 O O . GLU A 1 91 ? 9.011 -5.196 -23.940 1.00 88.38 91 GLU A O 1
ATOM 727 N N . ALA A 1 92 ? 8.872 -2.979 -24.232 1.00 90.50 92 ALA A N 1
ATOM 728 C CA . ALA A 1 92 ? 9.116 -2.996 -25.677 1.00 90.50 92 ALA A CA 1
ATOM 729 C C . ALA A 1 92 ? 10.609 -3.016 -26.060 1.00 90.50 92 ALA A C 1
ATOM 731 O O . ALA A 1 92 ? 10.953 -3.029 -27.238 1.00 90.50 92 ALA A O 1
ATOM 732 N N . THR A 1 93 ? 11.529 -3.010 -25.091 1.00 83.94 93 THR A N 1
ATOM 733 C CA . THR A 1 93 ? 12.948 -2.716 -25.364 1.00 83.94 93 THR A CA 1
ATOM 734 C C . THR A 1 93 ? 13.711 -3.826 -26.098 1.00 83.94 93 THR A C 1
ATOM 736 O O . THR A 1 93 ? 14.859 -3.604 -26.463 1.00 83.94 93 THR A O 1
ATOM 739 N N . HIS A 1 94 ? 13.124 -5.009 -26.339 1.00 89.50 94 HIS A N 1
ATOM 740 C CA . HIS A 1 94 ? 13.734 -6.200 -26.978 1.00 89.50 94 HIS A CA 1
ATOM 741 C C . HIS A 1 94 ? 15.122 -6.632 -26.436 1.00 89.50 94 HIS A C 1
ATOM 743 O O . HIS A 1 94 ? 15.714 -7.604 -26.915 1.00 89.50 94 HIS A O 1
ATOM 749 N N . LEU A 1 95 ? 15.649 -5.955 -25.414 1.00 89.38 95 LEU A N 1
ATOM 750 C CA . LEU A 1 95 ? 16.945 -6.199 -24.810 1.00 89.38 95 LEU A CA 1
ATOM 751 C C . LEU A 1 95 ? 16.878 -7.485 -23.991 1.00 89.38 95 LEU A C 1
ATOM 753 O O . LEU A 1 95 ? 16.186 -7.562 -22.984 1.00 89.38 95 LEU A O 1
ATOM 757 N N . ARG A 1 96 ? 17.653 -8.491 -24.398 1.00 90.12 96 ARG A N 1
ATOM 758 C CA . ARG A 1 96 ? 17.733 -9.786 -23.696 1.00 90.12 96 ARG A CA 1
ATOM 759 C C . ARG A 1 96 ? 18.894 -9.872 -22.701 1.00 90.12 96 ARG A C 1
ATOM 761 O O . ARG A 1 96 ? 18.934 -10.760 -21.859 1.00 90.12 96 ARG A O 1
ATOM 768 N N . CYS A 1 97 ? 19.861 -8.956 -22.786 1.00 94.94 97 CYS A N 1
ATOM 769 C CA . CYS A 1 97 ? 21.037 -8.967 -21.918 1.00 94.94 97 CYS A CA 1
ATOM 770 C C . CYS A 1 97 ? 20.712 -8.367 -20.542 1.00 94.94 97 CYS A C 1
ATOM 772 O O . CYS A 1 97 ? 20.498 -7.159 -20.421 1.00 94.94 97 CYS A O 1
ATOM 774 N N . HIS A 1 98 ? 20.768 -9.194 -19.496 1.00 92.06 98 HIS A N 1
ATOM 775 C CA . HIS A 1 98 ? 20.450 -8.797 -18.122 1.00 92.06 98 HIS A CA 1
ATOM 776 C C . HIS A 1 98 ? 21.291 -7.609 -17.617 1.00 92.06 98 HIS A C 1
ATOM 778 O O . HIS A 1 98 ? 20.772 -6.691 -16.986 1.00 92.06 98 HIS A O 1
ATOM 784 N N . HIS A 1 99 ? 22.584 -7.562 -17.956 1.00 95.00 99 HIS A N 1
ATOM 785 C CA . HIS A 1 99 ? 23.453 -6.451 -17.558 1.00 95.00 99 HIS A CA 1
ATOM 786 C C . HIS A 1 99 ? 23.018 -5.112 -18.179 1.00 95.00 99 HIS A C 1
ATOM 788 O O . HIS A 1 99 ? 23.063 -4.076 -17.513 1.00 95.00 99 HIS A O 1
ATOM 794 N N . LYS A 1 100 ? 22.564 -5.132 -19.440 1.00 93.12 100 LYS A N 1
ATOM 795 C CA . LYS A 1 100 ? 22.049 -3.945 -20.136 1.00 93.12 100 LYS A CA 1
ATOM 796 C C . LYS A 1 100 ? 20.685 -3.531 -19.585 1.00 93.12 100 LYS A C 1
ATOM 798 O O . LYS A 1 100 ? 20.489 -2.349 -19.325 1.00 93.12 100 LYS A O 1
ATOM 803 N N . LEU A 1 101 ? 19.794 -4.491 -19.321 1.00 92.81 101 LEU A N 1
ATOM 804 C CA . LEU A 1 101 ? 18.496 -4.234 -18.686 1.00 92.81 101 LEU A CA 1
ATOM 805 C C . LEU A 1 101 ? 18.651 -3.579 -17.313 1.00 92.81 101 LEU A C 1
ATOM 807 O O . LEU A 1 101 ? 17.991 -2.584 -17.038 1.00 92.81 101 LEU A O 1
ATOM 811 N N . ARG A 1 102 ? 19.576 -4.065 -16.477 1.00 94.06 102 ARG A N 1
ATOM 812 C CA . ARG A 1 102 ? 19.840 -3.466 -15.161 1.00 94.06 102 ARG A CA 1
ATOM 813 C C . ARG A 1 102 ? 20.250 -1.995 -15.269 1.00 94.06 102 ARG A C 1
ATOM 815 O O . ARG A 1 102 ? 19.753 -1.167 -14.512 1.00 94.06 102 ARG A O 1
ATOM 822 N N . LYS A 1 103 ? 21.133 -1.664 -16.219 1.00 95.31 103 LYS A N 1
ATOM 823 C CA . LYS A 1 103 ? 21.538 -0.272 -16.483 1.00 95.31 103 LYS A CA 1
ATOM 824 C C . LYS A 1 103 ? 20.369 0.566 -16.999 1.00 95.31 103 LYS A C 1
ATOM 826 O O . LYS A 1 103 ? 20.179 1.681 -16.530 1.00 95.31 103 LYS A O 1
ATOM 831 N N . LEU A 1 104 ? 19.575 0.021 -17.920 1.00 94.06 104 LEU A N 1
ATOM 832 C CA . LEU A 1 104 ? 18.417 0.711 -18.478 1.00 94.06 104 LEU A CA 1
ATOM 833 C C . LEU A 1 104 ? 17.373 1.030 -17.403 1.00 94.06 104 LEU A C 1
ATOM 835 O O . LEU A 1 104 ? 16.933 2.169 -17.317 1.00 94.06 104 LEU A O 1
ATOM 839 N N . VAL A 1 105 ? 17.021 0.065 -16.551 1.00 93.62 105 VAL A N 1
ATOM 840 C CA . VAL A 1 105 ? 16.072 0.277 -15.446 1.00 93.62 105 VAL A CA 1
ATOM 841 C C . VAL A 1 105 ? 16.575 1.362 -14.496 1.00 93.62 105 VAL A C 1
ATOM 843 O O . VAL A 1 105 ? 15.786 2.211 -14.090 1.00 93.62 105 VAL A O 1
ATOM 846 N N . ALA A 1 106 ? 17.873 1.386 -14.176 1.00 94.94 106 ALA A N 1
ATOM 847 C CA . ALA A 1 106 ? 18.451 2.430 -13.330 1.00 94.94 106 ALA A CA 1
ATOM 848 C C . ALA A 1 106 ? 18.335 3.826 -13.970 1.00 94.94 106 ALA A C 1
ATOM 850 O O . ALA A 1 106 ? 17.871 4.762 -13.321 1.00 94.94 106 ALA A O 1
ATOM 851 N N . LEU A 1 107 ? 18.692 3.954 -15.253 1.00 95.06 107 LEU A N 1
ATOM 852 C CA . LEU A 1 107 ? 18.594 5.218 -15.991 1.00 95.06 107 LEU A CA 1
ATOM 853 C C . LEU A 1 107 ? 17.145 5.692 -16.136 1.00 95.06 107 LEU A C 1
ATOM 855 O O . LEU A 1 107 ? 16.851 6.858 -15.893 1.00 95.06 107 LEU A O 1
ATOM 859 N N . VAL A 1 108 ? 16.229 4.788 -16.484 1.00 94.44 108 VAL A N 1
ATOM 860 C CA . VAL A 1 108 ? 14.807 5.109 -16.648 1.00 94.44 108 VAL A CA 1
ATOM 861 C C . VAL A 1 108 ? 14.160 5.467 -15.310 1.00 94.44 108 VAL A C 1
ATOM 863 O O . VAL A 1 108 ? 13.349 6.385 -15.260 1.00 94.44 108 VAL A O 1
ATOM 866 N N . SER A 1 109 ? 14.555 4.820 -14.211 1.00 94.50 109 SER A N 1
ATOM 867 C CA . SER A 1 109 ? 14.085 5.191 -12.869 1.00 94.50 109 SER A CA 1
ATOM 868 C C . SER A 1 109 ? 14.529 6.604 -12.481 1.00 94.50 109 SER A C 1
ATOM 870 O O . SER A 1 109 ? 13.739 7.358 -11.915 1.00 94.50 109 SER A O 1
ATOM 872 N N . LEU A 1 110 ? 15.766 6.989 -12.822 1.00 95.56 110 LEU A N 1
ATOM 873 C CA . LEU A 1 110 ? 16.261 8.349 -12.601 1.00 95.56 110 LEU A CA 1
ATOM 874 C C . LEU A 1 110 ? 15.514 9.368 -13.473 1.00 95.56 110 LEU A C 1
ATOM 876 O O . LEU A 1 110 ? 15.045 10.382 -12.962 1.00 95.56 110 LEU A O 1
ATOM 880 N N . ALA A 1 111 ? 15.340 9.071 -14.763 1.00 95.12 111 ALA A N 1
ATOM 881 C CA . ALA A 1 111 ? 14.572 9.915 -15.675 1.00 95.12 111 ALA A CA 1
ATOM 882 C C . ALA A 1 111 ? 13.124 10.099 -15.189 1.00 95.12 111 ALA A C 1
ATOM 884 O O . ALA A 1 111 ? 12.619 11.219 -15.156 1.00 95.12 111 ALA A O 1
ATOM 885 N N . TYR A 1 112 ? 12.484 9.022 -14.725 1.00 94.50 112 TYR A N 1
ATOM 886 C CA . TYR A 1 112 ? 11.154 9.072 -14.128 1.00 94.50 112 TYR A CA 1
ATOM 887 C C . TYR A 1 112 ? 11.107 9.973 -12.887 1.00 94.50 112 TYR A C 1
ATOM 889 O O . TYR A 1 112 ? 10.190 10.783 -12.764 1.00 94.50 112 TYR A O 1
ATOM 897 N N . ALA A 1 113 ? 12.100 9.893 -11.995 1.00 94.06 113 ALA A N 1
ATOM 898 C CA . ALA A 1 113 ? 12.178 10.764 -10.822 1.00 94.06 113 ALA A CA 1
ATOM 899 C C . ALA A 1 113 ? 12.306 12.252 -11.206 1.00 94.06 113 ALA A C 1
ATOM 901 O O . ALA A 1 113 ? 11.668 13.106 -10.583 1.00 94.06 113 ALA A O 1
ATOM 902 N N . CYS A 1 114 ? 13.063 12.565 -12.264 1.00 95.38 114 CYS A N 1
ATOM 903 C CA . CYS A 1 114 ? 13.148 13.919 -12.815 1.00 95.38 114 CYS A CA 1
ATOM 904 C C . CYS A 1 114 ? 11.797 14.384 -13.376 1.00 95.38 114 CYS A C 1
ATOM 906 O O . CYS A 1 114 ? 11.321 15.454 -12.999 1.00 95.38 114 CYS A O 1
ATOM 908 N N . CYS A 1 115 ? 11.144 13.570 -14.212 1.00 94.00 115 CYS A N 1
ATOM 909 C CA . CYS A 1 115 ? 9.820 13.882 -14.759 1.00 94.00 115 CYS A CA 1
ATOM 910 C C . CYS A 1 115 ? 8.780 14.098 -13.654 1.00 94.00 115 CYS A C 1
ATOM 912 O O . CYS A 1 115 ? 7.997 15.041 -13.727 1.00 94.00 115 CYS A O 1
ATOM 914 N N . LEU A 1 116 ? 8.795 13.263 -12.611 1.00 93.06 116 LEU A N 1
ATOM 915 C CA . LEU A 1 116 ? 7.895 13.395 -11.469 1.00 93.06 116 LEU A CA 1
ATOM 916 C C . LEU A 1 116 ? 8.143 14.703 -10.708 1.00 93.06 116 LEU A C 1
ATOM 918 O O . LEU A 1 116 ? 7.192 15.407 -10.385 1.00 93.06 116 LEU A O 1
ATOM 922 N N . SER A 1 117 ? 9.408 15.050 -10.460 1.00 93.62 117 SER A N 1
ATOM 923 C CA . SER A 1 117 ? 9.781 16.297 -9.778 1.00 93.62 117 SER A CA 1
ATOM 924 C C . SER A 1 117 ? 9.316 17.529 -10.557 1.00 93.62 117 SER A C 1
ATOM 926 O O . SER A 1 117 ? 8.707 18.431 -9.984 1.00 93.62 117 SER A O 1
ATOM 928 N N . VAL A 1 118 ? 9.541 17.540 -11.875 1.00 94.62 118 VAL A N 1
ATOM 929 C CA . VAL A 1 118 ? 9.080 18.620 -12.759 1.00 94.62 118 VAL A CA 1
ATOM 930 C C . VAL A 1 118 ? 7.554 18.680 -12.802 1.00 94.62 118 VAL A C 1
ATOM 932 O O . VAL A 1 118 ? 6.993 19.767 -12.724 1.00 94.62 118 VAL A O 1
ATOM 935 N N . GLY A 1 119 ? 6.872 17.534 -12.864 1.00 92.00 119 GLY A N 1
ATOM 936 C CA . GLY A 1 119 ? 5.410 17.468 -12.844 1.00 92.00 119 GLY A CA 1
ATOM 937 C C . GLY A 1 119 ? 4.805 18.029 -11.556 1.00 92.00 119 GLY A C 1
ATOM 938 O O . GLY A 1 119 ? 3.859 18.807 -11.620 1.00 92.00 119 GLY A O 1
ATOM 939 N N . ILE A 1 120 ? 5.383 17.708 -10.393 1.00 91.12 120 ILE A N 1
ATOM 940 C CA . ILE A 1 120 ? 4.956 18.269 -9.098 1.00 91.12 120 ILE A CA 1
ATOM 941 C C . ILE A 1 120 ? 5.154 19.789 -9.076 1.00 91.12 120 ILE A C 1
ATOM 943 O O . ILE A 1 120 ? 4.273 20.521 -8.631 1.00 91.12 120 ILE A O 1
ATOM 947 N N . LEU A 1 121 ? 6.298 20.267 -9.568 1.00 91.38 121 LEU A N 1
ATOM 948 C CA . LEU A 1 121 ? 6.601 21.694 -9.617 1.00 91.38 121 LEU A CA 1
ATOM 949 C C . LEU A 1 121 ? 5.671 22.451 -10.582 1.00 91.38 121 LEU A C 1
ATOM 951 O O . LEU A 1 121 ? 5.277 23.581 -10.297 1.00 91.38 121 LEU A O 1
ATOM 955 N N . ALA A 1 122 ? 5.323 21.839 -11.714 1.00 89.81 122 ALA A N 1
ATOM 956 C CA . ALA A 1 122 ? 4.380 22.400 -12.672 1.00 89.81 122 ALA A CA 1
ATOM 957 C C . ALA A 1 122 ? 2.967 22.476 -12.077 1.00 89.81 122 ALA A C 1
ATOM 959 O O . ALA A 1 122 ? 2.342 23.528 -12.150 1.00 89.81 122 ALA A O 1
ATOM 960 N N . GLU A 1 123 ? 2.497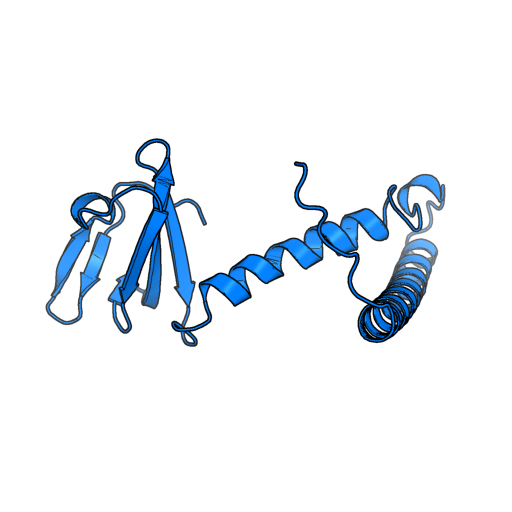 21.414 -11.416 1.00 87.81 123 GLU A N 1
ATOM 961 C CA . GLU A 1 123 ? 1.190 21.385 -10.742 1.00 87.81 123 GLU A CA 1
ATOM 962 C C . GLU A 1 123 ? 1.046 22.520 -9.716 1.00 87.81 123 GLU A C 1
ATOM 964 O O . GLU A 1 123 ? 0.005 23.160 -9.637 1.00 87.81 123 GLU A O 1
ATOM 969 N N . GLN A 1 124 ? 2.108 22.825 -8.963 1.00 84.25 124 GLN A N 1
ATOM 970 C CA . GLN A 1 124 ? 2.103 23.920 -7.984 1.00 84.25 124 GLN A CA 1
ATOM 971 C C . GLN A 1 124 ? 1.989 25.315 -8.619 1.00 84.25 124 GLN A C 1
ATOM 973 O O . GLN A 1 124 ? 1.533 26.251 -7.964 1.00 84.25 124 GLN A O 1
ATOM 978 N N . GLN A 1 125 ? 2.423 25.469 -9.871 1.00 80.94 125 GLN A N 1
ATOM 979 C CA . GLN A 1 125 ? 2.418 26.744 -10.594 1.00 80.94 125 GLN A CA 1
ATOM 980 C C . GLN A 1 125 ? 1.187 26.915 -11.493 1.00 80.94 125 GLN A C 1
ATOM 982 O O . GLN A 1 125 ? 0.823 28.040 -11.842 1.00 80.94 125 GLN A O 1
ATOM 987 N N . VAL A 1 126 ? 0.533 25.818 -11.876 1.00 79.25 126 VAL A N 1
ATOM 988 C CA . VAL A 1 126 ? -0.662 25.839 -12.721 1.00 79.25 126 VAL A CA 1
ATOM 989 C C . VAL A 1 126 ? -1.878 26.224 -11.877 1.00 79.25 126 VAL A C 1
ATOM 991 O O . VAL A 1 126 ? -2.151 25.644 -10.829 1.00 79.25 126 VAL A O 1
ATOM 994 N N . LYS A 1 127 ? -2.642 27.225 -12.340 1.00 71.94 127 LYS A N 1
ATOM 995 C CA . LYS A 1 127 ? -3.907 27.598 -11.692 1.00 71.94 127 LYS A CA 1
ATOM 996 C C . LYS A 1 127 ? -4.846 26.385 -11.677 1.00 71.94 127 LYS A C 1
ATOM 998 O O . LYS A 1 127 ? -5.068 25.804 -12.742 1.00 71.94 127 LYS A O 1
ATOM 1003 N N . PRO A 1 128 ? -5.447 26.041 -10.524 1.00 72.50 128 PRO A N 1
ATOM 1004 C CA . PRO A 1 128 ? -6.380 24.929 -10.449 1.00 72.50 128 PRO A CA 1
ATOM 1005 C C . PRO A 1 128 ? -7.526 25.137 -11.441 1.00 72.50 128 PRO A C 1
ATOM 1007 O O . PRO A 1 128 ? -8.088 26.231 -11.550 1.00 72.50 128 PRO A O 1
ATOM 1010 N N . ILE A 1 129 ? -7.853 24.080 -12.186 1.00 75.81 129 ILE A N 1
ATOM 1011 C CA . ILE A 1 129 ? -8.923 24.103 -13.183 1.00 75.81 129 ILE A CA 1
ATOM 1012 C C . ILE A 1 129 ? -10.228 24.447 -12.463 1.00 75.81 129 ILE A C 1
ATOM 1014 O O . ILE A 1 129 ? -10.647 23.738 -11.545 1.00 75.81 129 ILE A O 1
ATOM 1018 N N . ALA A 1 130 ? -10.873 25.540 -12.875 1.00 77.50 130 ALA A N 1
ATOM 1019 C CA . ALA A 1 130 ? -12.128 25.970 -12.279 1.00 77.50 130 ALA A CA 1
ATOM 1020 C C . ALA A 1 130 ? -13.183 24.865 -12.434 1.00 77.50 130 ALA A C 1
ATOM 1022 O O . ALA A 1 130 ? -13.542 24.478 -13.550 1.00 77.50 130 ALA A O 1
ATOM 1023 N N . ARG A 1 131 ? -13.690 24.359 -11.305 1.00 73.06 131 ARG A N 1
ATOM 1024 C CA . ARG A 1 131 ? -14.843 23.456 -11.296 1.00 73.06 131 ARG A CA 1
ATOM 1025 C C . ARG A 1 131 ? -16.054 24.229 -11.813 1.00 73.06 131 ARG A C 1
ATOM 1027 O O . ARG A 1 131 ? -16.480 25.195 -11.190 1.00 73.06 131 ARG A O 1
ATOM 1034 N N . LYS A 1 132 ? -16.587 23.823 -12.966 1.00 78.12 132 LYS A N 1
ATOM 1035 C CA . LYS A 1 132 ? -17.834 24.378 -13.506 1.00 78.12 132 LYS A CA 1
ATOM 1036 C C . LYS A 1 132 ? -19.020 23.780 -12.743 1.00 78.12 132 LYS A C 1
ATOM 1038 O O . LYS A 1 132 ? -19.008 22.594 -12.435 1.00 78.12 132 LYS A O 1
ATOM 1043 N N . ASN A 1 133 ? -20.048 24.588 -12.483 1.00 73.12 133 ASN A N 1
ATOM 1044 C CA . ASN A 1 133 ? -21.248 24.209 -11.715 1.00 73.12 133 ASN A CA 1
ATOM 1045 C C . ASN A 1 133 ? -22.220 23.287 -12.478 1.00 73.12 133 ASN A C 1
ATOM 1047 O O . ASN A 1 133 ? -23.362 23.112 -12.063 1.00 73.12 133 ASN A O 1
ATOM 1051 N N . HIS A 1 134 ? -21.798 22.740 -13.616 1.00 66.69 134 HIS A N 1
ATOM 1052 C CA . HIS A 1 134 ? -22.609 21.859 -14.444 1.00 66.69 134 HIS A CA 1
ATOM 1053 C C . HIS A 1 134 ? -21.824 20.562 -14.615 1.00 66.69 134 HIS A C 1
ATOM 1055 O O . HIS A 1 134 ? -20.904 20.483 -15.432 1.00 66.69 134 HIS A O 1
ATOM 1061 N N . GLY A 1 135 ? -22.153 19.599 -13.764 1.00 49.88 135 GLY A N 1
ATOM 1062 C CA . GLY A 1 135 ? -21.628 18.243 -13.729 1.00 49.88 135 GLY A CA 1
ATOM 1063 C C . GLY A 1 135 ? -22.549 17.408 -12.866 1.00 49.88 135 GLY A C 1
ATOM 1064 O O . GLY A 1 135 ? -22.721 17.803 -11.692 1.00 49.88 135 GLY A O 1
#

pLDDT: mean 87.92, std 8.41, range [49.88, 95.56]

Foldseek 3Di:
DFDPQQWWKQAPVRDIDGPLRPPADAQDKDKDQWTDGPNDIGIKIWGQHPPRTIDIDTDRDDRVCRVVVVVCVCVVVVVVVCVDDVHVNLVPPPDPDPVVSVVVSVVSSVVVVVVVVVVVVVVVVDDPDDDDPPD

Secondary structure (DSSP, 8-state):
-BPPTTPEEEPTTS-EEEGGGG-PPTT-EEEEEEEEETTEEEEEEEEE-GGG-EEEEEESS-TTTHHHHHHGGGHHHHHHHHHTTTTT-GGG-----HHHHHHHHHHHHHHHHHHHHHHHHHHHHSPPPP--S--